Protein AF-A0A5E4VDG1-F1 (afdb_monomer_lite)

Sequence (67 aa):
MIQVDHVGIAARDVKSSAYHLDEILGIGKPIVGGVNGDMYRLNFGHGTFVLFNPAEATSVSYRPLKW

Radius of gyration: 14.16 Å; chains: 1; bounding box: 45×23×34 Å

Foldseek 3Di:
DDDAAEDEDADQPQQVVQVVVCVVPVQDHWDQDDPVSAWTWGDDPRHIYIYHHPVPPDDPPDDPDDD

pLDDT: mean 85.72, std 13.94, range [51.31, 97.25]

Organism: NCBI:txid1537710

Secondary structure (DSSP, 8-state):
-----EEEEE-SSHHHHHHHHHHHH---PPEEESTTS-EEEEEETTEEEEEE-TTT-------PPP-

Structure (mmCIF, N/CA/C/O backbone):
data_AF-A0A5E4VDG1-F1
#
_entry.id   AF-A0A5E4VDG1-F1
#
loop_
_atom_site.group_PDB
_atom_site.id
_atom_site.type_symbol
_atom_site.label_atom_id
_atom_site.label_alt_id
_atom_site.label_comp_id
_atom_site.label_asym_id
_atom_site.label_entity_id
_atom_site.label_seq_id
_atom_site.pdbx_PDB_ins_code
_atom_site.Cartn_x
_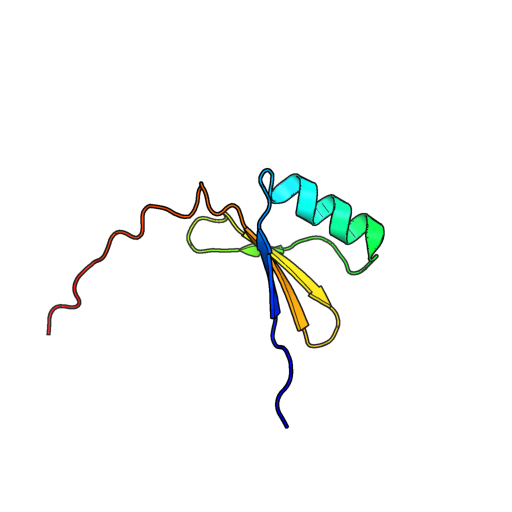atom_site.Cartn_y
_atom_site.Cartn_z
_atom_site.occupancy
_atom_site.B_iso_or_equiv
_atom_site.auth_seq_id
_atom_site.auth_comp_id
_atom_site.auth_asym_id
_atom_site.auth_atom_id
_atom_site.pdbx_PDB_model_num
ATOM 1 N N . MET A 1 1 ? -1.321 -10.506 24.556 1.00 69.81 1 MET A N 1
ATOM 2 C CA . MET A 1 1 ? -2.435 -10.426 23.588 1.00 69.81 1 MET A CA 1
ATOM 3 C C . MET A 1 1 ? -1.820 -10.207 22.217 1.00 69.81 1 MET A C 1
ATOM 5 O O . MET A 1 1 ? -0.931 -9.374 22.125 1.00 69.81 1 MET A O 1
ATOM 9 N N . ILE A 1 2 ? -2.186 -11.001 21.209 1.00 83.25 2 ILE A N 1
ATOM 10 C CA . ILE A 1 2 ? -1.646 -10.870 19.844 1.00 83.25 2 ILE A CA 1
ATOM 11 C C . ILE A 1 2 ? -2.545 -9.901 19.074 1.00 83.25 2 ILE A C 1
ATOM 13 O O . ILE A 1 2 ? -3.766 -10.014 19.158 1.00 83.25 2 ILE A O 1
ATOM 17 N N . GLN A 1 3 ? -1.944 -8.963 18.345 1.00 86.88 3 GLN A N 1
ATOM 18 C CA . GLN A 1 3 ? -2.642 -8.009 17.489 1.00 86.88 3 GLN A CA 1
ATOM 19 C C . GLN A 1 3 ? -2.072 -8.081 16.071 1.00 86.88 3 GLN A C 1
ATOM 21 O O . GLN A 1 3 ? -0.891 -8.372 15.888 1.00 86.88 3 GLN A O 1
ATOM 26 N N . VAL A 1 4 ? -2.921 -7.834 15.072 1.00 87.31 4 VAL A N 1
ATOM 27 C CA . VAL A 1 4 ? -2.483 -7.715 13.679 1.00 87.31 4 VAL A CA 1
ATOM 28 C C . VAL A 1 4 ? -1.740 -6.392 13.516 1.00 87.31 4 VAL A C 1
ATOM 30 O O . VAL A 1 4 ? -2.336 -5.329 13.672 1.00 87.31 4 VAL A O 1
ATOM 33 N N . ASP A 1 5 ? -0.447 -6.478 13.215 1.00 90.31 5 ASP A N 1
ATOM 34 C CA . ASP A 1 5 ? 0.416 -5.324 12.941 1.00 90.31 5 ASP A CA 1
ATOM 35 C C . ASP A 1 5 ? 0.141 -4.742 11.545 1.00 90.31 5 ASP A C 1
ATOM 37 O O . ASP A 1 5 ? -0.063 -3.539 11.377 1.00 90.31 5 ASP A O 1
ATOM 41 N N . HIS A 1 6 ? 0.045 -5.605 10.531 1.00 92.50 6 HIS A N 1
ATOM 42 C CA . HIS A 1 6 ? -0.254 -5.183 9.169 1.00 92.50 6 HIS A CA 1
ATOM 43 C C . HIS A 1 6 ? -0.935 -6.268 8.330 1.00 92.50 6 HIS A C 1
ATOM 45 O O . HIS A 1 6 ? -0.886 -7.459 8.640 1.00 92.50 6 HIS A O 1
ATOM 51 N N . VAL A 1 7 ? -1.543 -5.832 7.227 1.00 93.31 7 VAL A N 1
ATOM 52 C CA . VAL A 1 7 ? -2.091 -6.677 6.163 1.00 93.31 7 VAL A CA 1
ATOM 53 C C . VAL A 1 7 ? -1.376 -6.334 4.859 1.00 93.31 7 VAL A C 1
ATOM 55 O O . VAL A 1 7 ? -1.437 -5.198 4.386 1.00 93.31 7 VAL A O 1
ATOM 58 N N . GLY A 1 8 ? -0.696 -7.322 4.278 1.00 94.50 8 GLY A N 1
ATOM 59 C CA . GLY A 1 8 ? -0.089 -7.205 2.954 1.00 94.50 8 GLY A CA 1
ATOM 60 C C . GLY A 1 8 ? -1.116 -7.433 1.844 1.00 94.50 8 GLY A C 1
ATOM 61 O O . GLY A 1 8 ? -1.868 -8.404 1.890 1.00 94.50 8 GLY A O 1
ATOM 62 N N . ILE A 1 9 ? -1.128 -6.564 0.833 1.00 95.44 9 ILE A N 1
ATOM 63 C CA . ILE A 1 9 ? -2.034 -6.631 -0.317 1.00 95.44 9 ILE A CA 1
ATOM 64 C C . ILE A 1 9 ? -1.203 -6.622 -1.601 1.00 95.44 9 ILE A C 1
ATOM 66 O O . ILE A 1 9 ? -0.550 -5.633 -1.934 1.00 95.44 9 ILE A O 1
ATOM 70 N N . ALA A 1 10 ? -1.251 -7.721 -2.348 1.00 94.94 10 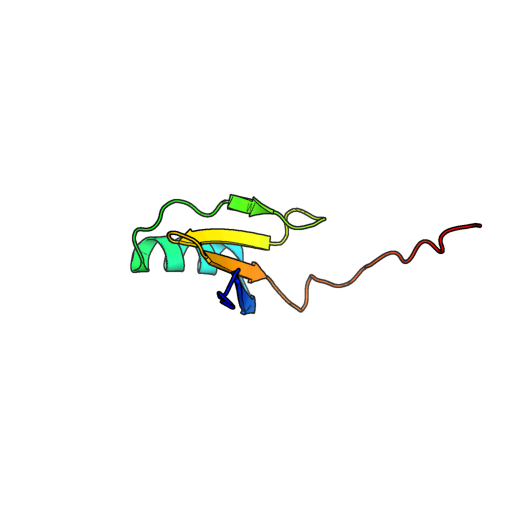ALA A N 1
ATOM 71 C CA . ALA A 1 10 ? -0.634 -7.781 -3.665 1.00 94.94 10 ALA A CA 1
ATOM 72 C C . ALA A 1 10 ? -1.465 -6.975 -4.677 1.00 94.94 10 ALA A C 1
ATOM 74 O O . ALA A 1 10 ? -2.673 -7.184 -4.804 1.00 94.94 10 ALA A O 1
ATOM 75 N N . ALA A 1 11 ? -0.815 -6.085 -5.423 1.00 94.88 11 ALA A N 1
ATOM 76 C CA . ALA A 1 11 ? -1.444 -5.243 -6.432 1.00 94.88 11 ALA A CA 1
ATOM 77 C C . ALA A 1 11 ? -0.556 -5.124 -7.674 1.00 94.88 11 ALA A C 1
ATOM 79 O O . ALA A 1 11 ? 0.654 -4.939 -7.565 1.00 94.88 11 ALA A O 1
ATOM 80 N N . ARG A 1 12 ? -1.158 -5.193 -8.870 1.00 92.62 12 ARG A N 1
ATOM 81 C CA . ARG A 1 12 ? -0.418 -5.024 -10.134 1.00 92.62 12 ARG A CA 1
ATOM 82 C C . ARG A 1 12 ? 0.037 -3.580 -10.347 1.00 92.62 12 ARG A C 1
ATOM 84 O O . ARG A 1 12 ? 1.136 -3.356 -10.828 1.00 92.62 12 ARG A O 1
ATOM 91 N N . ASP A 1 13 ? -0.817 -2.620 -10.001 1.00 94.25 13 ASP A N 1
ATOM 92 C CA . ASP A 1 13 ? -0.482 -1.196 -9.947 1.00 94.25 13 ASP A CA 1
ATOM 93 C C . ASP A 1 13 ? -0.602 -0.740 -8.494 1.00 94.25 13 ASP A C 1
ATOM 95 O O . ASP A 1 13 ? -1.693 -0.433 -8.003 1.00 94.25 13 ASP A O 1
ATOM 99 N N . VAL A 1 14 ? 0.525 -0.777 -7.785 1.00 95.31 14 VAL A N 1
ATOM 100 C CA . VAL A 1 14 ? 0.585 -0.522 -6.341 1.00 95.31 14 VAL A CA 1
ATOM 101 C C . VAL A 1 14 ? 0.118 0.886 -6.008 1.00 95.31 14 VAL A C 1
ATOM 103 O O . VAL A 1 14 ? -0.680 1.074 -5.091 1.00 95.31 14 VAL A O 1
ATOM 106 N N . LYS A 1 15 ? 0.591 1.871 -6.778 1.00 95.19 15 LYS A N 1
ATOM 107 C CA . LYS A 1 15 ? 0.306 3.282 -6.540 1.00 95.19 15 LYS A CA 1
ATOM 108 C C . LYS A 1 15 ? -1.181 3.548 -6.710 1.00 95.19 15 LYS A C 1
ATOM 110 O O . LYS A 1 15 ? -1.820 4.008 -5.767 1.00 95.19 15 LYS A O 1
ATOM 115 N N . SER A 1 16 ? -1.740 3.231 -7.877 1.00 96.81 16 SER A N 1
ATOM 116 C CA . SER A 1 16 ? -3.155 3.498 -8.155 1.00 96.81 16 SER A CA 1
ATOM 117 C C . SER A 1 16 ? -4.065 2.754 -7.180 1.00 96.81 16 SER A C 1
ATOM 119 O O . SER A 1 16 ? -5.064 3.306 -6.728 1.00 96.81 16 SER A O 1
ATOM 121 N N . SER A 1 17 ? -3.705 1.528 -6.794 1.00 97.06 17 SER A N 1
ATOM 122 C CA . SER A 1 17 ? -4.475 0.756 -5.811 1.00 97.06 17 SER A CA 1
ATOM 123 C C . SER A 1 17 ? -4.442 1.392 -4.420 1.00 97.06 17 SER A C 1
ATOM 125 O O . SER A 1 17 ? -5.463 1.415 -3.740 1.00 97.06 17 SER A O 1
ATOM 127 N N . ALA A 1 18 ? -3.299 1.942 -4.000 1.00 96.75 18 ALA A N 1
ATOM 128 C CA . ALA A 1 18 ? -3.165 2.569 -2.690 1.00 96.75 18 ALA A CA 1
ATOM 129 C C . ALA A 1 18 ? -4.000 3.850 -2.585 1.00 96.75 18 ALA A C 1
ATOM 131 O O . ALA A 1 18 ? -4.659 4.060 -1.572 1.00 96.75 18 ALA A O 1
ATOM 132 N N . TYR A 1 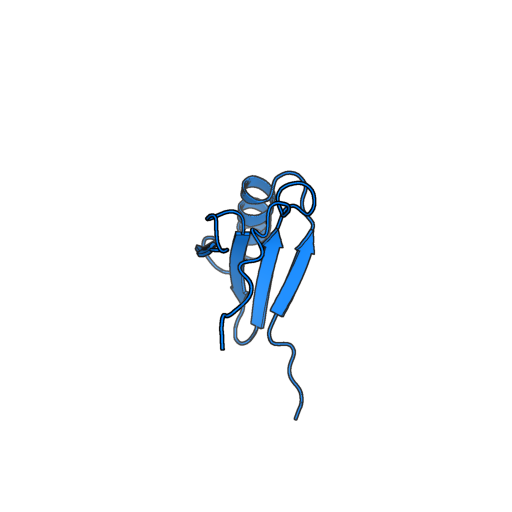19 ? -4.010 4.681 -3.633 1.00 96.94 19 TYR A N 1
ATOM 133 C CA . TYR A 1 19 ? -4.834 5.893 -3.658 1.00 96.94 19 TYR A CA 1
ATOM 134 C C . TYR A 1 19 ? -6.330 5.575 -3.704 1.00 96.94 19 TYR A C 1
ATOM 136 O O . TYR A 1 19 ? -7.082 6.168 -2.941 1.00 96.94 19 TYR A O 1
ATOM 144 N N . HIS A 1 20 ? -6.763 4.593 -4.500 1.00 97.25 20 HIS A N 1
ATOM 145 C CA . HIS A 1 20 ? -8.165 4.164 -4.461 1.00 97.25 20 HIS A CA 1
ATOM 146 C C . HIS A 1 20 ? -8.559 3.599 -3.092 1.00 97.25 20 HIS A C 1
ATOM 148 O O . HIS A 1 20 ? -9.677 3.814 -2.632 1.00 97.25 20 HIS A O 1
ATOM 154 N N . LEU A 1 21 ? -7.659 2.879 -2.415 1.00 95.31 21 LEU A N 1
ATOM 155 C CA . LEU A 1 21 ? -7.948 2.361 -1.080 1.00 95.31 21 LEU A CA 1
ATOM 156 C C . LEU A 1 21 ? -8.080 3.489 -0.043 1.00 95.31 21 LEU A C 1
ATOM 158 O O . LEU A 1 21 ? -8.954 3.409 0.816 1.00 95.31 21 LEU A O 1
ATOM 162 N N . ASP A 1 22 ? -7.267 4.546 -0.143 1.00 95.81 22 ASP A N 1
ATOM 163 C CA . ASP A 1 22 ? -7.449 5.770 0.652 1.00 95.81 22 ASP A CA 1
ATOM 164 C C . ASP A 1 22 ? -8.807 6.420 0.362 1.00 95.81 22 ASP A C 1
ATOM 166 O O . ASP A 1 22 ? -9.548 6.710 1.292 1.00 95.81 22 ASP A O 1
ATOM 170 N N . GLU A 1 23 ? -9.193 6.569 -0.907 1.00 96.50 23 GLU A N 1
ATOM 171 C CA . GLU A 1 23 ? -10.499 7.136 -1.280 1.00 96.50 23 GLU A CA 1
ATOM 172 C C . GLU A 1 23 ? -11.682 6.339 -0.708 1.00 96.50 23 GLU A C 1
ATOM 174 O O . GLU A 1 23 ? -12.682 6.928 -0.299 1.00 96.50 23 GLU A O 1
ATOM 179 N N . ILE A 1 24 ? -11.568 5.008 -0.643 1.00 95.25 24 ILE A N 1
ATOM 180 C CA . ILE A 1 24 ? -12.602 4.129 -0.077 1.00 95.25 24 ILE A CA 1
ATOM 181 C C . ILE A 1 24 ? -12.655 4.237 1.450 1.00 95.25 24 ILE A C 1
ATOM 183 O O . ILE A 1 24 ? -13.741 4.255 2.030 1.00 95.25 24 ILE A O 1
ATOM 187 N N . LEU A 1 25 ? -11.497 4.244 2.113 1.00 93.25 25 LEU A N 1
ATOM 188 C CA . LEU A 1 25 ? -11.415 4.128 3.570 1.00 93.25 25 LEU A CA 1
ATOM 189 C C . LEU A 1 25 ? -11.386 5.486 4.287 1.00 93.25 25 LEU A C 1
ATOM 191 O O . LEU A 1 25 ? -11.742 5.555 5.462 1.00 93.25 25 LEU A O 1
ATOM 195 N N . GLY A 1 26 ? -10.962 6.556 3.614 1.00 94.00 26 GLY A N 1
ATOM 196 C CA . GLY A 1 26 ? -10.813 7.901 4.173 1.00 94.00 26 GLY A CA 1
ATOM 197 C C . GLY A 1 26 ? -9.756 7.999 5.277 1.00 94.00 26 GLY A C 1
ATOM 198 O O . GLY A 1 26 ? -9.904 8.799 6.199 1.00 94.00 26 GLY A O 1
ATOM 199 N N . ILE A 1 27 ? -8.719 7.157 5.227 1.00 89.50 27 ILE A N 1
ATOM 200 C CA . ILE A 1 27 ? -7.745 6.972 6.323 1.00 89.50 27 ILE A CA 1
ATOM 201 C C . ILE A 1 27 ? -6.472 7.806 6.160 1.00 89.50 27 ILE A C 1
ATOM 203 O O . ILE A 1 27 ? -5.631 7.833 7.060 1.00 89.50 27 ILE A O 1
ATOM 207 N N . GLY A 1 28 ? -6.349 8.530 5.050 1.00 89.88 28 GLY A N 1
ATOM 208 C CA . GLY A 1 28 ? -5.254 9.441 4.778 1.00 89.88 28 GLY A CA 1
ATOM 209 C C . GLY A 1 28 ? -4.312 8.921 3.700 1.00 89.88 28 GLY A C 1
ATOM 210 O O . GLY A 1 28 ? -4.210 7.724 3.421 1.00 89.88 28 GLY A O 1
ATOM 211 N N . LYS A 1 29 ? -3.581 9.874 3.116 1.00 93.31 29 LYS A N 1
ATOM 212 C CA . LYS A 1 29 ? -2.773 9.636 1.921 1.00 93.31 29 LYS A CA 1
ATOM 213 C C . LYS A 1 29 ? -1.758 8.503 2.123 1.00 93.31 29 LYS A C 1
ATOM 215 O O . LYS A 1 29 ? -1.064 8.489 3.145 1.00 93.31 29 LYS A O 1
ATOM 220 N N . PRO A 1 30 ? -1.577 7.633 1.114 1.00 96.38 30 PRO A N 1
ATOM 221 C CA . PRO A 1 30 ? -0.562 6.592 1.152 1.00 96.38 30 PRO A CA 1
ATOM 222 C C . PRO A 1 30 ? 0.856 7.136 1.359 1.00 96.38 30 PRO A C 1
ATOM 224 O O . PRO A 1 30 ? 1.259 8.133 0.755 1.00 96.38 30 PRO A O 1
ATOM 227 N N . ILE A 1 31 ? 1.638 6.428 2.170 1.00 96.19 31 ILE A N 1
ATOM 228 C CA . ILE A 1 31 ? 3.045 6.713 2.453 1.00 96.19 31 ILE A CA 1
ATOM 229 C C . ILE A 1 31 ? 3.912 5.758 1.633 1.00 96.19 31 ILE A C 1
ATOM 231 O O . ILE A 1 31 ? 3.805 4.538 1.777 1.00 96.19 31 ILE A O 1
ATOM 235 N N . VAL A 1 32 ? 4.812 6.306 0.816 1.00 95.06 32 VAL A N 1
ATOM 236 C CA . VAL A 1 32 ? 5.784 5.514 0.046 1.00 95.06 32 VAL A CA 1
ATOM 237 C C . VAL A 1 32 ? 6.802 4.862 0.992 1.00 95.06 32 VAL A C 1
ATOM 239 O O . VAL A 1 32 ? 7.257 5.471 1.965 1.00 95.06 32 VAL A O 1
ATOM 242 N N . GLY A 1 33 ? 7.145 3.604 0.734 1.00 89.56 33 GLY A N 1
ATOM 243 C CA . GLY A 1 33 ? 8.102 2.813 1.501 1.00 89.56 33 GLY A CA 1
ATOM 244 C C . GLY A 1 33 ? 8.664 1.650 0.685 1.00 89.56 33 GLY A C 1
ATOM 245 O O . GLY A 1 33 ? 8.623 1.666 -0.540 1.00 89.56 33 GLY A O 1
ATOM 246 N N . GLY A 1 34 ? 9.185 0.634 1.372 1.00 84.81 34 GLY A N 1
ATOM 247 C CA . GLY A 1 34 ? 9.924 -0.455 0.727 1.00 84.81 34 GLY A CA 1
ATOM 248 C C . GLY A 1 34 ? 11.380 -0.074 0.452 1.00 84.81 34 GLY A C 1
ATOM 249 O O . GLY A 1 34 ? 11.748 1.101 0.490 1.00 84.81 34 GLY A O 1
ATOM 250 N N . VAL A 1 35 ? 12.227 -1.077 0.214 1.00 81.62 35 VAL A N 1
ATOM 251 C CA . VAL A 1 35 ? 13.672 -0.875 -0.016 1.00 81.62 35 VAL A CA 1
ATOM 252 C C . VAL A 1 35 ? 13.917 -0.009 -1.252 1.00 81.62 35 VAL A C 1
ATOM 254 O O . VAL A 1 35 ? 14.857 0.782 -1.264 1.00 81.62 35 VAL A O 1
ATOM 257 N N . ASN A 1 36 ? 13.041 -0.116 -2.254 1.00 83.69 36 ASN A N 1
ATOM 258 C CA . ASN A 1 36 ? 13.176 0.580 -3.530 1.00 83.69 36 ASN A CA 1
ATOM 259 C C . ASN A 1 36 ? 12.125 1.686 -3.729 1.00 83.69 36 ASN A C 1
ATOM 261 O O . ASN A 1 36 ? 12.003 2.209 -4.834 1.00 83.69 36 ASN A O 1
ATOM 265 N N . GLY A 1 37 ? 11.348 2.043 -2.698 1.00 86.12 37 GLY A N 1
ATOM 266 C CA . GLY A 1 37 ? 10.199 2.943 -2.873 1.00 86.12 37 GLY A CA 1
ATOM 267 C C . GLY A 1 37 ? 9.023 2.290 -3.617 1.00 86.12 37 GLY A C 1
ATOM 268 O O . GLY A 1 37 ? 8.200 2.986 -4.207 1.00 86.12 37 GLY A O 1
ATOM 269 N N . ASP A 1 38 ? 8.975 0.960 -3.622 1.00 87.25 38 ASP A N 1
ATOM 270 C CA . ASP A 1 38 ? 8.069 0.096 -4.384 1.00 87.25 38 ASP A CA 1
ATOM 271 C C . ASP A 1 38 ? 6.807 -0.318 -3.608 1.00 87.25 38 ASP A C 1
ATOM 273 O O . ASP A 1 38 ? 5.916 -0.974 -4.150 1.00 87.25 38 ASP A O 1
ATOM 277 N N . MET A 1 39 ? 6.700 0.079 -2.338 1.00 94.44 39 MET A N 1
ATOM 278 C CA . MET A 1 39 ? 5.561 -0.246 -1.481 1.00 94.44 39 MET A CA 1
ATOM 279 C C . MET A 1 39 ? 4.813 1.008 -1.049 1.00 94.44 39 MET A C 1
ATOM 281 O O . MET A 1 39 ? 5.405 2.065 -0.823 1.00 94.44 39 MET A O 1
ATOM 285 N N . TYR A 1 40 ? 3.503 0.875 -0.863 1.00 96.56 40 TYR A N 1
ATOM 286 C CA . TYR A 1 40 ? 2.644 1.949 -0.370 1.00 96.56 40 TYR A CA 1
ATOM 287 C C . TYR A 1 40 ? 1.944 1.507 0.907 1.00 96.56 40 TYR A C 1
ATOM 289 O O . TYR A 1 40 ? 1.356 0.429 0.964 1.00 96.56 40 TYR A O 1
ATOM 297 N N . ARG A 1 41 ? 2.017 2.341 1.942 1.00 95.75 41 ARG A N 1
ATOM 298 C CA . ARG A 1 41 ? 1.460 2.054 3.264 1.00 95.75 41 ARG A CA 1
ATOM 299 C C . ARG A 1 41 ? 0.306 2.988 3.580 1.00 95.75 41 ARG A C 1
ATOM 301 O O . ARG A 1 41 ? 0.440 4.194 3.385 1.00 95.75 41 ARG A O 1
ATOM 308 N N . LEU A 1 42 ? -0.782 2.447 4.113 1.00 96.06 42 LEU A N 1
ATOM 309 C CA . LEU A 1 42 ? -1.865 3.229 4.702 1.00 96.06 42 LEU A CA 1
ATOM 310 C C . LEU A 1 42 ? -2.021 2.836 6.168 1.00 96.06 42 LEU A C 1
ATOM 312 O O . LEU A 1 42 ? -2.260 1.668 6.479 1.00 96.06 42 LEU A O 1
ATOM 316 N N . ASN A 1 43 ? -1.876 3.810 7.062 1.00 93.06 43 ASN A N 1
ATOM 317 C CA . ASN A 1 43 ? -1.999 3.578 8.496 1.00 93.06 43 ASN A CA 1
ATOM 318 C C . ASN A 1 43 ? -3.476 3.624 8.892 1.00 93.06 43 ASN A C 1
ATOM 320 O O . ASN A 1 43 ? -4.182 4.576 8.567 1.00 93.06 43 ASN A O 1
ATOM 324 N N . PHE A 1 44 ? -3.933 2.617 9.628 1.00 86.19 44 PHE A N 1
ATOM 325 C CA . PHE A 1 44 ? -5.301 2.517 10.116 1.00 86.19 44 PHE A CA 1
ATOM 326 C C . PHE A 1 44 ? -5.309 2.189 11.609 1.00 86.19 44 PHE A C 1
ATOM 328 O O . PHE A 1 44 ? -5.162 1.036 12.022 1.00 86.19 44 PHE A O 1
ATOM 335 N N . GLY A 1 45 ? -5.487 3.222 12.437 1.00 85.44 45 GLY A N 1
ATOM 336 C CA . GLY A 1 45 ? -5.434 3.087 13.891 1.00 85.44 45 GLY A CA 1
ATOM 337 C C . GLY A 1 45 ? -4.106 2.474 14.338 1.00 85.44 45 GLY A C 1
ATOM 338 O O . GLY A 1 45 ? -3.059 3.104 14.222 1.00 85.44 45 GLY A O 1
ATOM 339 N N . HIS A 1 46 ? -4.160 1.239 14.837 1.00 81.88 46 HIS A N 1
ATOM 340 C CA . HIS A 1 46 ? -2.988 0.489 15.298 1.00 81.88 46 HIS A CA 1
ATOM 341 C C . HIS A 1 46 ? -2.407 -0.489 14.262 1.00 81.88 46 HIS A C 1
ATOM 343 O O . HIS A 1 46 ? -1.400 -1.123 14.555 1.00 81.88 46 HIS A O 1
ATOM 349 N N . GLY A 1 47 ? -3.044 -0.653 13.098 1.00 89.88 47 GLY A N 1
ATOM 350 C CA . GLY A 1 47 ? -2.595 -1.549 12.031 1.00 89.88 47 GLY A CA 1
ATOM 351 C C . GLY A 1 47 ? -2.228 -0.795 10.753 1.00 89.88 47 GLY A C 1
ATOM 352 O O . GLY A 1 47 ? -2.516 0.392 10.610 1.00 89.88 47 GLY A O 1
ATOM 353 N N . THR A 1 48 ? -1.598 -1.483 9.802 1.00 94.56 48 THR A N 1
ATOM 354 C CA . THR A 1 48 ? -1.187 -0.890 8.516 1.00 94.56 48 THR A CA 1
ATOM 355 C C . THR A 1 48 ? -1.593 -1.767 7.331 1.00 94.56 48 THR A C 1
ATOM 357 O O . THR A 1 48 ? -1.406 -2.980 7.360 1.00 94.56 48 THR A O 1
ATOM 360 N N . PHE A 1 49 ? -2.093 -1.172 6.249 1.00 95.62 49 PHE A N 1
ATOM 361 C CA . PHE A 1 49 ? -2.169 -1.837 4.946 1.00 95.62 49 PHE A CA 1
ATOM 362 C C . PHE A 1 49 ? -0.884 -1.586 4.171 1.00 95.62 49 PHE A C 1
ATOM 364 O O . PHE A 1 49 ? -0.470 -0.437 4.036 1.00 95.62 49 PHE A O 1
ATOM 371 N N . VAL A 1 50 ? -0.264 -2.642 3.649 1.00 95.75 50 VAL A N 1
ATOM 372 C CA . VAL A 1 50 ? 0.952 -2.549 2.832 1.00 95.75 50 VAL A CA 1
ATOM 373 C C . VAL A 1 50 ? 0.651 -3.101 1.449 1.00 95.75 50 VAL A C 1
ATOM 375 O O . VAL A 1 50 ? 0.466 -4.305 1.289 1.00 95.75 50 VAL A O 1
ATOM 378 N N . LEU A 1 51 ? 0.602 -2.230 0.447 1.00 96.38 51 LEU A N 1
ATOM 379 C CA . LEU A 1 51 ? 0.428 -2.615 -0.946 1.00 96.38 51 LEU A CA 1
ATOM 380 C C . LEU A 1 51 ? 1.794 -2.795 -1.605 1.00 96.38 51 LEU A C 1
ATOM 382 O O . LEU A 1 51 ? 2.691 -1.970 -1.413 1.00 96.38 51 LEU A O 1
ATOM 386 N N . PHE A 1 52 ? 1.935 -3.852 -2.402 1.00 94.56 52 PHE A N 1
ATOM 387 C CA . PHE A 1 52 ? 3.168 -4.181 -3.120 1.00 94.56 52 PHE A CA 1
ATOM 388 C C . PHE A 1 52 ? 2.874 -4.954 -4.412 1.00 94.56 52 PHE A C 1
ATOM 390 O O . PHE A 1 52 ? 1.844 -5.621 -4.521 1.00 94.56 52 PHE A O 1
ATOM 397 N N . ASN A 1 53 ? 3.791 -4.901 -5.383 1.00 92.81 53 ASN A N 1
ATOM 398 C CA . ASN A 1 53 ? 3.710 -5.703 -6.603 1.00 92.81 53 ASN A CA 1
ATOM 399 C C . ASN A 1 53 ? 4.681 -6.891 -6.506 1.00 92.81 53 ASN A C 1
ATOM 401 O O . ASN A 1 53 ? 5.896 -6.688 -6.525 1.00 92.81 53 ASN A O 1
ATOM 405 N N . PRO A 1 54 ? 4.190 -8.143 -6.436 1.00 85.94 54 PRO A N 1
ATOM 406 C CA . PRO A 1 54 ? 5.062 -9.310 -6.320 1.00 85.94 54 PRO A CA 1
ATOM 407 C C . PRO A 1 54 ? 5.961 -9.525 -7.548 1.00 85.94 54 PRO A C 1
ATOM 409 O O . PRO A 1 54 ? 6.990 -10.180 -7.423 1.00 85.94 54 PRO A O 1
ATOM 412 N N . ALA A 1 55 ? 5.607 -8.975 -8.716 1.00 81.62 55 ALA A N 1
ATOM 413 C CA . ALA A 1 55 ? 6.427 -9.064 -9.925 1.00 81.62 55 ALA A CA 1
ATOM 414 C C . ALA A 1 55 ? 7.612 -8.080 -9.933 1.00 81.62 55 ALA A C 1
ATOM 416 O O . ALA A 1 55 ? 8.585 -8.311 -10.643 1.00 81.62 55 ALA A O 1
ATOM 417 N N . GLU A 1 56 ? 7.548 -6.998 -9.151 1.00 68.44 56 GLU A N 1
ATOM 418 C CA . GLU A 1 56 ? 8.635 -6.012 -9.019 1.00 68.44 56 GLU A CA 1
ATOM 419 C C . GLU A 1 56 ? 9.567 -6.321 -7.841 1.00 68.44 56 GLU A C 1
ATOM 421 O O . GLU A 1 56 ? 10.695 -5.834 -7.793 1.00 68.44 56 GLU A O 1
ATOM 426 N N . ALA A 1 57 ? 9.138 -7.190 -6.923 1.00 60.72 57 ALA A N 1
ATOM 427 C CA . ALA A 1 57 ? 9.851 -7.519 -5.691 1.00 60.72 57 ALA A CA 1
ATOM 428 C C . ALA A 1 57 ? 11.181 -8.285 -5.885 1.00 60.72 57 ALA A C 1
ATOM 430 O O . ALA A 1 57 ? 11.779 -8.750 -4.913 1.00 60.72 57 ALA A O 1
ATOM 431 N N . THR A 1 58 ? 11.686 -8.445 -7.110 1.00 58.53 58 THR A N 1
ATOM 432 C CA . THR A 1 58 ? 12.833 -9.315 -7.392 1.00 58.53 58 THR A CA 1
ATOM 433 C C . THR A 1 58 ? 14.026 -8.575 -7.982 1.00 58.53 58 THR A C 1
ATOM 435 O O . THR A 1 58 ? 14.270 -8.604 -9.183 1.00 58.53 58 THR A O 1
ATOM 438 N N . SER A 1 59 ? 14.856 -8.043 -7.084 1.00 52.62 59 SER A N 1
ATOM 439 C CA . SER A 1 59 ? 16.277 -8.408 -7.038 1.00 52.62 59 SER A CA 1
ATOM 440 C C . SER A 1 59 ? 16.823 -8.142 -5.632 1.00 52.62 59 SER A C 1
ATOM 442 O O . SER A 1 59 ? 17.487 -7.13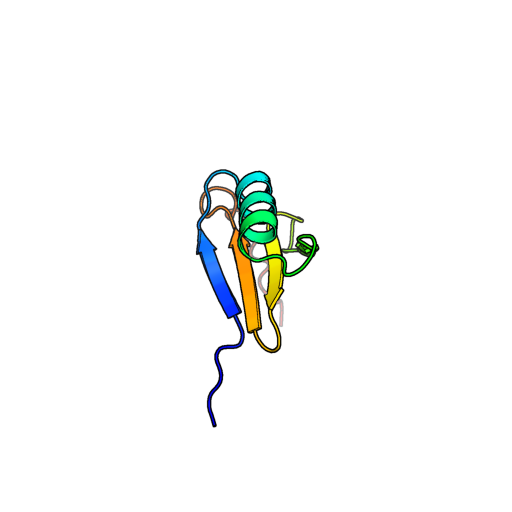4 -5.384 1.00 52.62 59 SER A O 1
ATOM 444 N N . VAL A 1 60 ? 16.541 -9.037 -4.678 1.00 57.56 60 VAL A N 1
ATOM 445 C CA . VAL A 1 60 ? 17.308 -9.061 -3.424 1.00 57.56 60 VAL A CA 1
ATOM 446 C C . VAL A 1 60 ? 18.732 -9.449 -3.808 1.00 57.56 60 VAL A C 1
ATOM 448 O O . VAL A 1 60 ? 19.029 -10.615 -4.060 1.00 57.56 60 VAL A O 1
ATOM 451 N N . SER A 1 61 ? 19.618 -8.462 -3.914 1.00 56.56 61 SER A N 1
ATOM 452 C CA . SER A 1 61 ? 21.046 -8.711 -4.058 1.00 56.56 61 SER A CA 1
ATOM 453 C C . SER A 1 61 ? 21.542 -9.232 -2.714 1.00 56.56 61 SER A C 1
ATOM 455 O O . SER A 1 61 ? 21.901 -8.476 -1.815 1.00 56.56 61 SER A O 1
ATOM 457 N N . TYR A 1 62 ? 21.486 -10.553 -2.556 1.00 59.12 62 TYR A N 1
ATOM 458 C CA . TYR A 1 62 ? 22.017 -11.245 -1.395 1.00 59.12 62 TYR A CA 1
ATOM 459 C C . TYR A 1 62 ? 23.502 -10.894 -1.251 1.00 59.12 62 TYR A C 1
ATOM 461 O O . TYR A 1 62 ? 24.333 -11.305 -2.062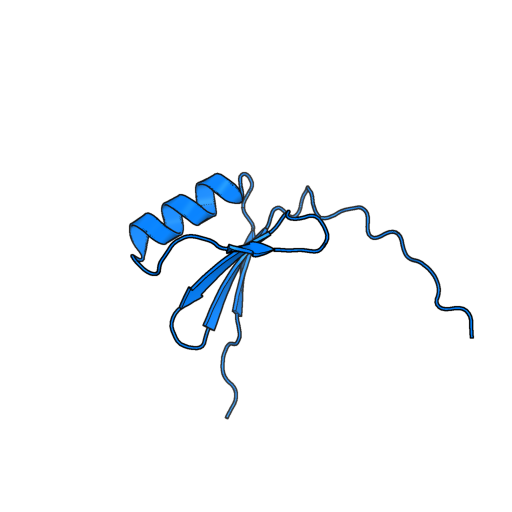 1.00 59.12 62 TYR A O 1
ATOM 469 N N . ARG A 1 63 ? 23.845 -10.106 -0.227 1.00 59.53 63 ARG A N 1
ATOM 470 C CA . ARG A 1 63 ? 25.228 -9.950 0.219 1.00 59.53 63 ARG A CA 1
ATOM 471 C C . ARG A 1 63 ? 25.436 -10.903 1.390 1.00 59.53 63 ARG A C 1
ATOM 473 O O . ARG A 1 63 ? 24.840 -10.668 2.442 1.00 59.53 63 ARG A O 1
ATOM 480 N N . PRO A 1 64 ? 26.252 -11.960 1.243 1.00 51.34 64 PRO A N 1
ATOM 481 C CA . PRO A 1 64 ? 26.610 -12.778 2.387 1.00 51.34 64 PRO A CA 1
ATOM 482 C C . PRO A 1 64 ? 27.312 -11.885 3.413 1.00 51.34 64 PRO A C 1
ATOM 484 O O . PRO A 1 64 ? 28.261 -11.168 3.079 1.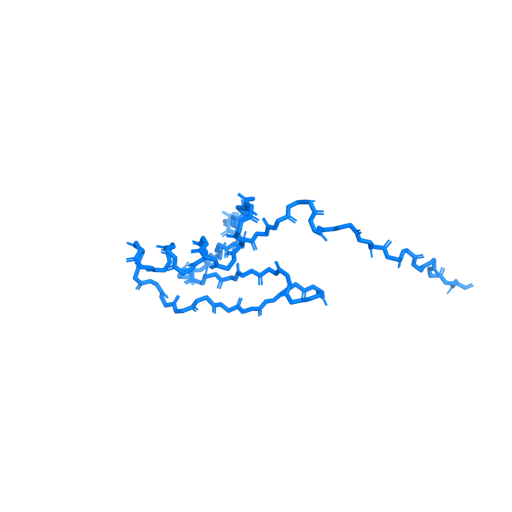00 51.34 64 PRO A O 1
ATOM 487 N N . LEU A 1 65 ? 26.826 -11.908 4.654 1.00 61.03 65 LEU A N 1
ATOM 488 C CA . LEU A 1 65 ? 27.543 -11.326 5.782 1.00 61.03 65 LEU A CA 1
ATOM 489 C C . LEU A 1 65 ? 28.870 -12.081 5.901 1.00 61.03 65 LEU A C 1
ATOM 491 O O . LEU A 1 65 ? 28.875 -13.294 6.108 1.00 61.03 65 LEU A O 1
ATOM 495 N N . LYS A 1 66 ? 29.987 -11.376 5.705 1.00 51.31 66 LYS A N 1
ATOM 496 C CA . LYS A 1 66 ? 31.303 -11.904 6.064 1.00 51.31 66 LYS A CA 1
ATOM 497 C C . LYS A 1 66 ? 31.427 -11.821 7.582 1.00 51.31 66 LYS A C 1
ATOM 499 O O . LYS A 1 66 ? 31.253 -10.737 8.136 1.00 51.31 66 LYS A O 1
ATOM 504 N N . TRP A 1 67 ? 31.675 -12.971 8.196 1.00 61.41 67 TRP A N 1
ATOM 505 C CA . TRP A 1 67 ? 32.077 -13.110 9.591 1.00 61.41 67 TRP A CA 1
ATOM 506 C C . TRP A 1 67 ? 33.600 -13.052 9.652 1.00 61.41 67 TRP A C 1
ATOM 508 O O . TRP A 1 67 ? 34.229 -13.660 8.752 1.00 61.41 67 TRP A O 1
#